Protein AF-A0AA35X1Y8-F1 (afdb_monomer_lite)

Organism: Geodia barretti (NCBI:txid519541)

pLDDT: mean 75.26, std 22.59, range [31.67, 95.62]

Foldseek 3Di:
DCPQQQDADDPVVVPDDLQLAADEEQHPNNHVNPQLRYDHDHDDDPDPPDCGVVVCPVVVVVCVPDPGNSVVRVVVPPDDPDPDDDDDDPDDPPVPPDDD

Radius of gyration: 17.11 Å; chains: 1; bounding box: 50×31×33 Å

Secondary structure (DSSP, 8-state):
--GGGG----GGGG-S-GGG--EEES-GGGGTT-GGGEEE-PPP-S-TT--HHHHTHHHHHHHTT-S-THHHHTTTTS------S---------TTSS--

Structure (mmCIF, N/CA/C/O backbone):
data_AF-A0AA35X1Y8-F1
#
_entry.id   AF-A0AA35X1Y8-F1
#
loop_
_atom_site.group_PDB
_atom_site.id
_atom_site.type_symbol
_atom_site.label_atom_id
_atom_site.label_alt_id
_atom_site.label_comp_id
_atom_site.label_asym_id
_atom_site.label_entity_id
_atom_site.label_seq_id
_atom_site.pdbx_PDB_ins_code
_atom_site.Cartn_x
_atom_site.Cartn_y
_atom_site.Cartn_z
_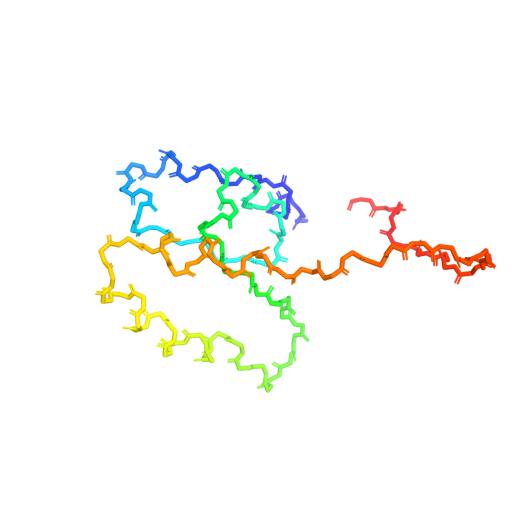atom_site.occupancy
_atom_site.B_iso_or_equiv
_atom_site.auth_seq_id
_atom_site.auth_comp_id
_atom_site.auth_asym_id
_atom_site.auth_atom_id
_atom_site.pdbx_PDB_model_num
ATOM 1 N N . MET A 1 1 ? 5.337 11.520 -19.448 1.00 45.84 1 MET A N 1
ATOM 2 C CA . MET A 1 1 ? 4.276 10.961 -18.580 1.00 45.84 1 MET A CA 1
ATOM 3 C C . MET A 1 1 ? 4.903 10.596 -17.227 1.00 45.84 1 MET A C 1
ATOM 5 O O . MET A 1 1 ? 4.880 9.446 -16.837 1.00 45.84 1 MET A O 1
ATOM 9 N N . LEU A 1 2 ? 5.524 11.570 -16.543 1.00 47.66 2 LEU A N 1
ATOM 10 C CA . LEU A 1 2 ? 6.308 11.371 -15.304 1.00 47.66 2 LEU A CA 1
ATOM 11 C C . LEU A 1 2 ? 5.645 12.006 -14.065 1.00 47.66 2 LEU A C 1
ATOM 13 O O . LEU A 1 2 ? 6.161 11.915 -12.961 1.00 47.66 2 LEU A O 1
ATOM 17 N N . CYS A 1 3 ? 4.471 12.631 -14.220 1.00 51.97 3 CYS A N 1
ATOM 18 C CA . CYS A 1 3 ? 3.832 13.380 -13.131 1.00 51.97 3 CYS A CA 1
ATOM 19 C C . CYS A 1 3 ? 3.290 12.473 -12.004 1.00 51.97 3 CYS A C 1
ATOM 21 O O . CYS A 1 3 ? 3.042 12.949 -10.900 1.00 51.97 3 CYS A O 1
ATOM 23 N N . SER A 1 4 ? 3.150 11.167 -12.258 1.00 55.62 4 SER A N 1
ATOM 24 C CA . SER A 1 4 ? 2.658 10.199 -11.272 1.00 55.62 4 SER A CA 1
ATOM 25 C C . SER A 1 4 ? 3.683 9.853 -10.187 1.00 55.62 4 SER A C 1
ATOM 27 O O . SER A 1 4 ? 3.274 9.488 -9.095 1.00 55.62 4 SER A O 1
ATOM 29 N N . LEU A 1 5 ? 4.990 9.990 -10.450 1.00 57.19 5 LEU A N 1
ATOM 30 C CA . LEU A 1 5 ? 6.049 9.565 -9.516 1.00 57.19 5 LEU A CA 1
ATOM 31 C C . LEU A 1 5 ? 6.366 10.594 -8.417 1.00 57.19 5 LEU A C 1
ATOM 33 O O . LEU A 1 5 ? 7.066 10.270 -7.461 1.00 57.19 5 LEU A O 1
ATOM 37 N N . LEU A 1 6 ? 5.852 11.823 -8.538 1.00 61.88 6 LEU A N 1
ATOM 38 C CA . LEU A 1 6 ? 6.168 12.953 -7.652 1.00 61.88 6 LEU A CA 1
ATOM 39 C C . LEU A 1 6 ? 4.944 13.548 -6.944 1.00 61.88 6 LEU A C 1
ATOM 41 O O . LEU A 1 6 ? 5.053 14.619 -6.352 1.00 61.88 6 LEU A O 1
ATOM 45 N N . CYS A 1 7 ? 3.776 12.906 -7.015 1.00 72.38 7 CYS A N 1
ATOM 4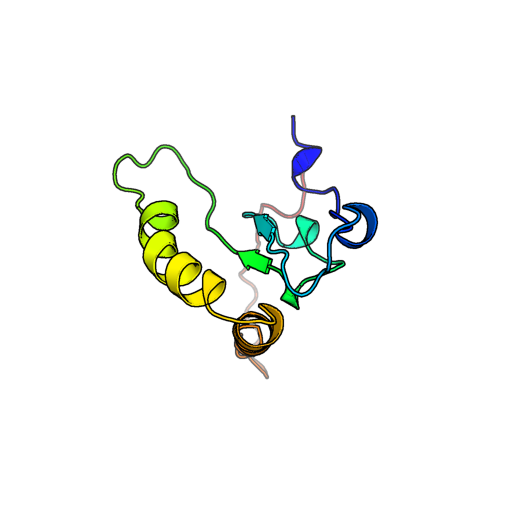6 C CA . CYS A 1 7 ? 2.564 13.403 -6.368 1.00 72.38 7 CYS A CA 1
ATOM 47 C C . CYS A 1 7 ? 2.279 12.607 -5.087 1.00 72.38 7 CYS A C 1
ATOM 49 O O . CYS A 1 7 ? 1.724 11.511 -5.176 1.00 72.38 7 CYS A O 1
ATOM 51 N N . PRO A 1 8 ? 2.598 13.156 -3.901 1.00 73.75 8 PRO A N 1
ATOM 52 C CA . PRO A 1 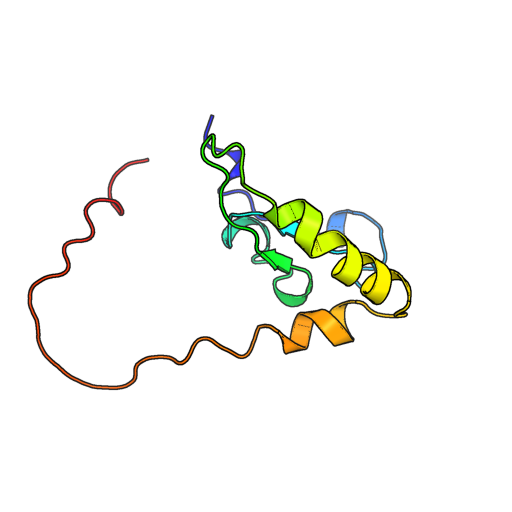8 ? 2.222 12.556 -2.633 1.00 73.75 8 PRO A CA 1
ATOM 53 C C . PRO A 1 8 ? 0.731 12.227 -2.557 1.00 73.75 8 PRO A C 1
ATOM 55 O O . PRO A 1 8 ? -0.133 13.079 -2.792 1.00 73.75 8 PRO A O 1
ATOM 58 N N . GLN A 1 9 ? 0.431 10.994 -2.171 1.00 78.94 9 GLN A N 1
ATOM 59 C CA . GLN A 1 9 ? -0.915 10.511 -1.925 1.00 78.94 9 GLN A CA 1
ATOM 60 C C . GLN A 1 9 ? -1.260 10.726 -0.452 1.00 78.94 9 GLN A C 1
ATOM 62 O O . GLN A 1 9 ? -0.697 10.111 0.454 1.00 78.94 9 GLN A O 1
ATOM 67 N N . ASP A 1 10 ? -2.215 11.615 -0.199 1.00 81.75 10 ASP A N 1
ATOM 68 C CA . ASP A 1 10 ? -2.765 11.794 1.139 1.00 81.75 10 ASP A CA 1
ATOM 69 C C . ASP A 1 10 ? -3.938 10.830 1.366 1.00 81.75 10 ASP A C 1
ATOM 71 O O . ASP A 1 10 ? -5.070 11.073 0.935 1.00 81.75 10 ASP A O 1
ATOM 75 N N . LEU A 1 11 ? -3.664 9.736 2.080 1.00 79.88 11 LEU A N 1
ATOM 76 C CA . LEU A 1 11 ? -4.646 8.704 2.415 1.00 79.88 11 LEU A CA 1
ATOM 77 C C . LEU A 1 11 ? -5.786 9.198 3.299 1.00 79.88 11 LEU A C 1
ATOM 79 O O . LEU A 1 11 ? -6.873 8.617 3.259 1.00 79.88 11 LEU A O 1
ATOM 83 N N . SER A 1 12 ? -5.594 10.284 4.055 1.00 81.31 12 SER A N 1
ATOM 84 C CA . SER A 1 12 ? -6.663 10.857 4.882 1.00 81.31 12 SER A CA 1
ATOM 85 C C . SER A 1 12 ? -7.861 11.309 4.035 1.00 81.31 12 SER A C 1
ATOM 87 O O . SER A 1 12 ? -9.000 11.342 4.506 1.00 81.31 12 SER A O 1
ATOM 89 N N . ARG A 1 13 ? -7.628 11.569 2.742 1.00 85.31 13 ARG A N 1
ATOM 90 C CA . ARG A 1 13 ? -8.641 12.000 1.776 1.00 85.31 13 ARG A CA 1
ATOM 91 C C . ARG A 1 13 ? -9.459 10.855 1.178 1.00 85.31 13 ARG A C 1
ATOM 93 O O . ARG A 1 13 ? -10.420 11.127 0.464 1.00 85.31 13 ARG A O 1
ATOM 100 N N . LEU A 1 14 ? -9.128 9.593 1.470 1.00 85.81 14 LEU A N 1
ATOM 101 C CA . LEU A 1 14 ? -9.865 8.427 0.963 1.00 85.81 14 LEU A CA 1
ATOM 102 C C . LEU A 1 14 ? -11.203 8.186 1.678 1.00 85.81 14 LEU A C 1
ATOM 104 O O . LEU A 1 14 ? -12.004 7.380 1.204 1.00 85.81 14 LEU A O 1
ATOM 108 N N . GLY A 1 15 ? -11.444 8.834 2.825 1.00 87.62 15 GLY A N 1
ATOM 109 C CA . GLY A 1 15 ? -12.656 8.621 3.625 1.00 87.62 15 GLY A CA 1
ATOM 110 C C . GLY A 1 15 ? -12.755 7.218 4.240 1.00 87.62 15 GLY A C 1
ATOM 111 O O . GLY A 1 15 ? -13.850 6.764 4.566 1.00 87.62 15 GLY A O 1
ATOM 112 N N . ARG A 1 16 ? -11.623 6.517 4.378 1.00 91.19 16 ARG A N 1
ATOM 113 C CA . ARG A 1 16 ? -11.509 5.192 5.008 1.00 91.19 16 ARG A CA 1
ATOM 114 C C . ARG A 1 16 ? -10.718 5.299 6.311 1.00 91.19 16 ARG A C 1
ATOM 116 O O . ARG A 1 16 ? -9.918 6.217 6.471 1.00 91.19 16 ARG A O 1
ATOM 123 N N . ASP A 1 17 ? -10.924 4.357 7.231 1.00 91.56 17 ASP A N 1
ATOM 124 C CA . ASP A 1 17 ? -10.091 4.261 8.436 1.00 91.56 17 ASP A CA 1
ATOM 125 C C . ASP A 1 17 ? -8.650 3.929 8.028 1.00 91.56 17 ASP A C 1
ATOM 127 O O . ASP A 1 17 ? -8.393 2.859 7.477 1.00 91.56 17 ASP A O 1
ATOM 131 N N . ILE A 1 18 ? -7.718 4.842 8.311 1.00 91.56 18 ILE A N 1
ATOM 132 C CA . ILE A 1 18 ? -6.298 4.722 7.958 1.00 91.56 18 ILE A CA 1
ATOM 133 C C . ILE A 1 18 ? -5.650 3.454 8.528 1.00 91.56 18 ILE A C 1
ATOM 135 O O . ILE A 1 18 ? -4.720 2.909 7.942 1.00 91.56 18 ILE A O 1
ATOM 139 N N . ARG A 1 19 ? -6.184 2.920 9.633 1.00 93.25 19 ARG A N 1
ATOM 140 C CA . ARG A 1 19 ? -5.727 1.664 10.249 1.00 93.25 19 ARG A CA 1
ATOM 141 C C . ARG A 1 19 ? -6.049 0.428 9.407 1.00 93.25 19 ARG A C 1
ATOM 143 O O . ARG A 1 19 ? -5.608 -0.662 9.750 1.00 93.25 19 ARG A O 1
ATOM 150 N N . LYS A 1 20 ? -6.818 0.587 8.327 1.00 93.25 20 LYS A N 1
ATOM 151 C CA . LYS A 1 20 ? -7.224 -0.467 7.387 1.00 93.25 20 LYS A CA 1
ATOM 152 C C . LYS A 1 20 ? -6.831 -0.150 5.940 1.00 93.25 20 LYS A C 1
ATOM 154 O O . LYS A 1 20 ? -7.437 -0.675 5.010 1.00 93.25 20 LYS A O 1
ATOM 159 N N . VAL A 1 21 ? -5.870 0.753 5.739 1.00 94.00 21 VAL A N 1
ATOM 160 C CA . VAL A 1 21 ? -5.423 1.194 4.412 1.00 94.00 21 VAL A CA 1
ATOM 161 C C . VAL A 1 21 ? -3.926 0.956 4.267 1.00 94.00 21 VAL A C 1
ATOM 163 O O . VAL A 1 21 ? -3.163 1.212 5.194 1.00 94.00 21 VAL A O 1
ATOM 166 N N . VAL A 1 22 ? -3.517 0.493 3.088 1.00 93.56 22 VAL A N 1
ATOM 167 C CA . VAL A 1 22 ? -2.118 0.282 2.705 1.00 93.56 22 VAL A CA 1
ATOM 168 C C . VAL A 1 22 ? -1.878 0.936 1.344 1.00 93.56 22 VAL A C 1
ATOM 170 O O . VAL A 1 22 ? -2.763 0.888 0.488 1.00 93.56 22 VAL A O 1
ATOM 173 N N . ILE A 1 23 ? -0.704 1.541 1.151 1.00 92.62 23 ILE A N 1
ATOM 174 C CA . ILE A 1 23 ? -0.188 1.962 -0.161 1.00 92.62 23 ILE A CA 1
ATOM 175 C C . ILE A 1 23 ? 0.859 0.952 -0.611 1.00 92.62 23 ILE A C 1
ATOM 177 O O . ILE A 1 23 ? 1.730 0.585 0.173 1.00 92.62 23 ILE A O 1
ATOM 181 N N . ILE A 1 24 ? 0.792 0.557 -1.878 1.00 92.94 24 ILE A N 1
ATOM 182 C CA . ILE A 1 24 ? 1.837 -0.210 -2.553 1.00 92.94 24 ILE A CA 1
ATOM 183 C C . ILE A 1 24 ? 2.329 0.662 -3.700 1.00 92.94 24 ILE A C 1
ATOM 185 O O . ILE A 1 24 ? 1.544 0.995 -4.588 1.00 92.94 24 ILE A O 1
ATOM 189 N N . ASP A 1 25 ? 3.585 1.084 -3.641 1.00 91.69 25 ASP A N 1
ATOM 190 C CA . ASP A 1 25 ? 4.160 2.003 -4.622 1.00 91.69 25 ASP A CA 1
ATOM 191 C C . ASP A 1 25 ? 5.677 1.802 -4.689 1.00 91.69 25 ASP A C 1
ATOM 193 O O . ASP A 1 25 ? 6.316 1.433 -3.700 1.00 91.69 25 ASP A O 1
ATOM 197 N N . ASN A 1 26 ? 6.247 2.041 -5.863 1.00 91.25 26 ASN A N 1
ATOM 198 C CA . ASN A 1 26 ? 7.681 1.967 -6.120 1.00 91.25 26 ASN A CA 1
ATOM 199 C C . ASN A 1 26 ? 8.404 3.310 -5.909 1.00 91.25 26 ASN A C 1
ATOM 201 O O . ASN A 1 26 ? 9.627 3.372 -6.026 1.00 91.25 26 ASN A O 1
ATOM 205 N N . SER A 1 27 ? 7.670 4.382 -5.593 1.00 88.50 27 SER A N 1
ATOM 206 C CA . SER A 1 27 ? 8.193 5.721 -5.321 1.00 88.50 27 SER A CA 1
ATOM 207 C C . SER A 1 27 ? 7.989 6.119 -3.853 1.00 88.50 27 SER A C 1
ATOM 209 O O . SER A 1 27 ? 6.854 6.350 -3.422 1.00 88.50 27 SER A O 1
ATOM 211 N N . PRO A 1 28 ? 9.072 6.300 -3.071 1.00 87.00 28 PRO A N 1
ATOM 212 C CA . PRO A 1 28 ? 8.989 6.799 -1.699 1.00 87.00 28 PRO A CA 1
ATOM 213 C C . PRO A 1 28 ? 8.251 8.129 -1.536 1.00 87.00 28 PRO A C 1
ATOM 215 O O . 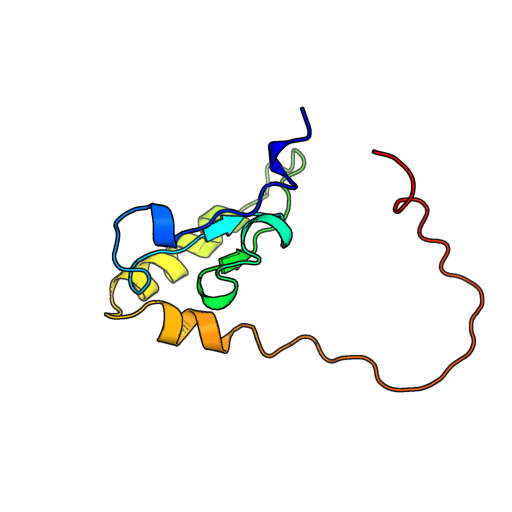PRO A 1 28 ? 7.625 8.392 -0.507 1.00 87.00 28 PRO A O 1
ATOM 218 N N . GLN A 1 29 ? 8.294 8.971 -2.565 1.00 86.19 29 GLN A N 1
ATOM 219 C CA . GLN A 1 29 ? 7.636 10.269 -2.592 1.00 86.19 29 GLN A CA 1
ATOM 220 C C . GLN A 1 29 ? 6.105 10.138 -2.580 1.00 86.19 29 GLN A C 1
ATOM 222 O O . GLN A 1 29 ? 5.429 11.008 -2.024 1.00 86.19 29 GLN A O 1
ATOM 227 N N . SER A 1 30 ? 5.549 9.047 -3.120 1.00 84.94 30 SER A N 1
ATOM 228 C CA . SER A 1 30 ? 4.101 8.812 -3.188 1.00 84.94 30 SER A CA 1
ATOM 229 C C . SER A 1 30 ? 3.456 8.649 -1.811 1.00 84.94 30 SER A C 1
ATOM 231 O O . SER A 1 30 ? 2.290 8.994 -1.646 1.00 84.94 30 SER A O 1
ATOM 233 N N . TYR A 1 31 ? 4.187 8.181 -0.798 1.00 87.88 31 TYR A N 1
ATOM 234 C CA . TYR A 1 31 ? 3.636 7.882 0.530 1.00 87.88 31 TYR A CA 1
ATOM 235 C C . TYR A 1 31 ? 4.265 8.701 1.663 1.00 87.88 31 TYR A C 1
ATOM 237 O O . TYR A 1 31 ? 4.124 8.353 2.833 1.00 87.88 31 TYR A O 1
ATOM 245 N N . ILE A 1 32 ? 4.899 9.836 1.352 1.00 87.50 32 ILE A N 1
ATOM 246 C CA . ILE A 1 32 ? 5.565 10.691 2.352 1.00 87.50 32 ILE A CA 1
ATOM 247 C C . ILE A 1 32 ? 4.631 11.190 3.473 1.00 87.50 32 ILE A C 1
ATOM 249 O O . ILE A 1 32 ? 5.088 11.454 4.582 1.00 87.50 32 ILE A O 1
ATOM 253 N N . PHE A 1 33 ? 3.322 11.298 3.215 1.00 86.81 33 PHE A N 1
ATOM 254 C CA . PHE A 1 33 ? 2.333 11.676 4.233 1.00 86.81 33 PHE A CA 1
ATOM 255 C C . PHE A 1 33 ? 1.901 10.519 5.138 1.00 86.81 33 PHE A C 1
ATOM 257 O O . PHE A 1 33 ? 1.396 10.771 6.229 1.00 86.81 33 PHE A O 1
ATOM 264 N N . HIS A 1 34 ? 2.092 9.273 4.700 1.00 89.31 34 HIS A N 1
ATOM 265 C CA . HIS A 1 34 ? 1.664 8.066 5.411 1.00 89.31 34 HIS A CA 1
ATOM 266 C C . HIS A 1 34 ? 2.707 6.940 5.257 1.00 89.31 34 HIS A C 1
ATOM 268 O O . HIS A 1 34 ? 2.377 5.871 4.738 1.00 89.31 34 HIS A O 1
ATOM 274 N N . PRO A 1 35 ? 3.972 7.148 5.678 1.00 90.44 35 PRO A N 1
ATOM 275 C CA . PRO A 1 35 ? 5.045 6.171 5.463 1.00 90.44 35 PRO A CA 1
ATOM 276 C C . PRO A 1 35 ? 4.797 4.847 6.197 1.00 90.44 35 PRO A C 1
ATOM 278 O O . PRO A 1 35 ? 5.152 3.783 5.699 1.00 90.44 35 PRO A O 1
ATOM 281 N N . ASP A 1 36 ? 4.109 4.894 7.339 1.00 92.75 36 ASP A N 1
ATOM 282 C CA . ASP A 1 36 ? 3.750 3.705 8.122 1.00 92.75 36 ASP A CA 1
ATOM 283 C C . ASP A 1 36 ? 2.643 2.862 7.465 1.00 92.75 36 ASP A C 1
ATOM 285 O O . ASP A 1 36 ? 2.391 1.733 7.884 1.00 92.75 36 ASP A O 1
ATOM 289 N N . ASN A 1 37 ? 1.974 3.396 6.438 1.00 93.50 37 ASN A N 1
ATOM 290 C CA . ASN A 1 37 ? 0.983 2.685 5.632 1.00 93.50 37 ASN A CA 1
ATOM 291 C C . ASN A 1 37 ? 1.587 2.081 4.355 1.00 93.50 37 ASN A C 1
ATOM 293 O O . ASN A 1 37 ? 0.844 1.486 3.575 1.00 93.50 37 ASN A O 1
ATOM 297 N N . ALA A 1 38 ? 2.886 2.254 4.105 1.00 92.94 38 ALA A N 1
ATOM 298 C CA . ALA A 1 38 ? 3.504 1.884 2.839 1.00 92.94 38 ALA A CA 1
ATOM 299 C C . ALA A 1 38 ? 4.123 0.480 2.863 1.00 92.94 38 ALA A C 1
ATOM 301 O O . ALA A 1 38 ? 4.847 0.111 3.791 1.00 92.94 38 ALA A O 1
ATOM 302 N N . VAL A 1 39 ? 3.883 -0.267 1.788 1.00 94.19 39 VAL A N 1
ATOM 303 C CA . VAL A 1 39 ? 4.642 -1.453 1.388 1.00 94.19 39 VAL A CA 1
ATOM 304 C C . VAL A 1 39 ? 5.403 -1.073 0.114 1.00 94.19 39 VAL A C 1
ATOM 306 O O . VAL A 1 39 ? 4.787 -1.005 -0.951 1.00 94.19 39 VAL A O 1
ATOM 309 N N . PRO A 1 40 ? 6.705 -0.750 0.206 1.00 92.12 40 PRO A N 1
ATOM 310 C CA . PRO A 1 40 ? 7.494 -0.427 -0.974 1.00 92.12 40 PRO A CA 1
ATOM 311 C C . PRO A 1 40 ? 7.647 -1.666 -1.857 1.00 92.12 40 PRO A C 1
ATOM 313 O O . PRO A 1 40 ? 7.851 -2.766 -1.342 1.00 92.12 40 PRO A O 1
ATOM 316 N N . VAL A 1 41 ? 7.575 -1.466 -3.169 1.00 92.75 41 VAL A N 1
ATOM 317 C CA . VAL A 1 41 ? 7.867 -2.494 -4.178 1.00 92.75 41 VAL A CA 1
ATOM 318 C C . VAL A 1 41 ? 8.929 -1.998 -5.144 1.00 92.75 41 VAL A C 1
ATOM 320 O O . VAL A 1 41 ? 9.139 -0.793 -5.297 1.00 92.75 41 VAL A O 1
ATOM 323 N N . THR A 1 42 ? 9.628 -2.914 -5.792 1.00 88.31 42 THR A N 1
ATOM 324 C CA . THR A 1 42 ? 10.585 -2.570 -6.833 1.00 88.31 42 THR A CA 1
ATOM 325 C C . THR A 1 42 ? 9.881 -2.148 -8.122 1.00 88.31 42 THR A C 1
ATOM 327 O O . THR A 1 42 ? 8.700 -2.405 -8.358 1.00 88.31 42 THR A O 1
ATOM 330 N N . SER A 1 43 ? 10.600 -1.394 -8.954 1.00 88.50 43 SER A N 1
ATOM 331 C CA . SER A 1 43 ? 10.088 -1.034 -10.275 1.00 88.50 43 SER A CA 1
ATOM 332 C C . SER A 1 43 ? 10.223 -2.233 -11.202 1.00 88.50 43 SER A C 1
ATOM 334 O O . SER A 1 43 ? 11.314 -2.780 -11.344 1.00 88.50 43 SER A O 1
ATOM 336 N N . TRP A 1 44 ? 9.133 -2.596 -11.867 1.00 90.69 44 TRP A N 1
ATOM 337 C CA . TRP A 1 44 ? 9.149 -3.652 -12.869 1.00 90.69 44 TRP A CA 1
ATOM 338 C C . TRP A 1 44 ? 9.727 -3.142 -14.198 1.00 90.69 44 TRP A C 1
ATOM 340 O O . TRP A 1 44 ? 9.297 -2.104 -14.708 1.00 90.69 44 TRP A O 1
ATOM 350 N N . PHE A 1 45 ? 10.676 -3.884 -14.774 1.00 88.69 45 PHE A N 1
ATOM 351 C CA . PHE A 1 45 ? 11.357 -3.539 -16.029 1.00 88.69 45 PHE A CA 1
ATOM 352 C C . PHE A 1 45 ? 11.375 -4.723 -17.007 1.00 88.69 45 PHE A C 1
ATOM 354 O O . PHE A 1 45 ? 12.435 -5.269 -17.306 1.00 88.69 45 PHE A O 1
ATOM 361 N N . ASP A 1 46 ? 10.201 -5.128 -17.500 1.00 89.62 46 ASP A N 1
ATOM 362 C CA . ASP A 1 46 ? 10.051 -6.174 -18.526 1.00 89.62 46 ASP A CA 1
ATOM 363 C C . ASP A 1 46 ? 10.658 -7.552 -18.162 1.00 89.62 46 ASP A C 1
ATOM 365 O O . ASP A 1 46 ? 10.922 -8.364 -19.051 1.00 89.62 46 ASP A O 1
ATOM 369 N N . ASP A 1 47 ? 10.852 -7.860 -16.871 1.00 91.25 47 ASP A N 1
ATOM 370 C CA . ASP A 1 47 ? 11.311 -9.185 -16.430 1.00 91.25 47 ASP A CA 1
ATOM 371 C C . ASP A 1 47 ? 10.122 -10.165 -16.353 1.00 91.25 47 ASP A C 1
ATOM 373 O O . ASP A 1 47 ? 9.217 -9.974 -15.532 1.00 91.25 47 ASP A O 1
ATOM 377 N N . PRO A 1 48 ? 10.091 -11.227 -17.184 1.00 90.94 48 PRO A N 1
ATOM 378 C CA . PRO A 1 48 ? 9.031 -12.232 -17.147 1.00 90.94 48 PRO A CA 1
ATOM 379 C C . PRO A 1 48 ? 9.101 -13.159 -15.924 1.00 90.94 48 PRO A C 1
ATOM 381 O O . PRO A 1 48 ? 8.170 -13.935 -15.715 1.00 90.94 48 PRO A O 1
ATOM 384 N N . ASN A 1 49 ? 10.192 -13.126 -15.154 1.00 93.31 49 ASN A N 1
ATOM 385 C CA . ASN A 1 49 ? 10.358 -13.914 -13.932 1.00 93.31 49 ASN A CA 1
ATOM 386 C C . ASN A 1 49 ? 10.058 -13.110 -12.663 1.00 93.31 49 ASN A C 1
ATOM 388 O O . ASN A 1 49 ? 10.159 -13.675 -11.575 1.00 93.31 49 ASN A O 1
ATOM 392 N N . ASP A 1 50 ? 9.714 -11.824 -12.785 1.00 92.69 50 ASP A N 1
ATOM 393 C CA . ASP A 1 50 ? 9.330 -11.010 -11.639 1.00 92.69 50 ASP A CA 1
ATOM 394 C C . ASP A 1 50 ? 8.097 -11.614 -10.955 1.00 92.69 50 ASP A C 1
ATOM 396 O O . ASP A 1 50 ? 7.043 -11.816 -11.570 1.00 92.69 50 ASP A O 1
ATOM 400 N N . SER A 1 51 ? 8.255 -11.936 -9.674 1.00 94.56 51 SER A N 1
ATOM 401 C CA . SER A 1 51 ? 7.212 -12.501 -8.824 1.00 94.56 51 SER A CA 1
ATOM 402 C C . SER A 1 51 ? 6.884 -11.615 -7.628 1.00 94.56 51 SER A C 1
ATOM 404 O O . SER A 1 51 ? 6.128 -12.054 -6.767 1.00 94.56 51 SER A O 1
ATOM 406 N N . GLU A 1 52 ? 7.388 -10.379 -7.557 1.00 93.75 52 GLU A N 1
ATOM 407 C CA . GLU A 1 52 ? 7.351 -9.581 -6.325 1.00 93.75 52 GLU A CA 1
ATOM 408 C C . GLU A 1 52 ? 5.917 -9.402 -5.803 1.00 93.75 52 GLU A C 1
ATOM 410 O O . GLU A 1 52 ? 5.630 -9.629 -4.627 1.00 93.75 52 GLU A O 1
ATOM 415 N N . LEU A 1 53 ? 4.968 -9.086 -6.691 1.00 93.62 53 LEU A N 1
ATOM 416 C CA . LEU A 1 53 ? 3.558 -8.945 -6.313 1.00 93.62 53 LEU A CA 1
ATOM 417 C C . LEU A 1 53 ? 2.910 -10.270 -5.885 1.00 93.62 53 LEU A C 1
ATOM 419 O O . LEU A 1 53 ? 2.004 -10.263 -5.050 1.00 93.62 53 LEU A O 1
ATOM 423 N N . LEU A 1 54 ? 3.351 -11.401 -6.445 1.00 94.50 54 LEU A N 1
ATOM 424 C CA . LEU A 1 54 ? 2.886 -12.728 -6.030 1.00 94.50 54 LEU A CA 1
ATOM 425 C C . LEU A 1 54 ? 3.424 -13.074 -4.639 1.00 94.50 54 LEU A C 1
ATOM 427 O O . LEU A 1 54 ? 2.685 -13.599 -3.805 1.00 94.50 54 LEU A O 1
ATOM 431 N N . ASP A 1 55 ? 4.675 -12.715 -4.367 1.00 93.31 55 ASP A N 1
ATOM 432 C CA . ASP A 1 55 ? 5.343 -12.951 -3.089 1.00 93.31 55 ASP A CA 1
ATOM 433 C C . ASP A 1 55 ? 4.718 -12.131 -1.945 1.00 93.31 55 ASP A C 1
ATOM 435 O O . ASP A 1 55 ? 4.782 -12.529 -0.779 1.00 93.31 55 ASP A O 1
ATOM 439 N N . LEU A 1 56 ? 4.027 -11.028 -2.264 1.00 94.50 56 LEU A N 1
ATOM 440 C CA . LEU A 1 56 ? 3.262 -10.235 -1.298 1.00 94.50 56 LEU A CA 1
ATOM 441 C C . LEU A 1 56 ? 1.904 -10.843 -0.908 1.00 94.50 56 LEU A C 1
ATOM 443 O O . LEU A 1 56 ? 1.325 -10.429 0.100 1.00 94.50 56 LEU A O 1
ATOM 447 N N . ILE A 1 57 ? 1.373 -11.821 -1.649 1.00 95.62 57 ILE A N 1
ATOM 448 C CA . ILE A 1 57 ? 0.041 -12.388 -1.371 1.00 95.62 57 ILE A CA 1
ATOM 449 C C . ILE A 1 57 ? -0.056 -12.956 0.058 1.00 95.62 57 ILE A C 1
ATOM 451 O O . ILE A 1 57 ? -0.949 -12.525 0.794 1.00 95.62 57 ILE A O 1
ATOM 455 N N . PRO A 1 58 ? 0.852 -13.843 0.523 1.00 95.62 58 PRO A N 1
ATOM 456 C CA . PRO A 1 58 ? 0.761 -14.402 1.874 1.00 95.62 58 PRO A CA 1
ATOM 457 C C . PRO A 1 58 ? 0.892 -13.331 2.964 1.00 95.62 58 PRO A C 1
ATOM 459 O O . PRO A 1 58 ? 0.304 -13.449 4.042 1.00 95.62 58 PRO A O 1
ATOM 462 N N . PHE A 1 59 ? 1.649 -12.266 2.683 1.00 93.44 59 PHE A N 1
ATOM 463 C CA . PHE A 1 59 ? 1.778 -11.125 3.579 1.00 93.44 59 PHE A CA 1
ATOM 464 C C . PHE A 1 59 ? 0.445 -10.379 3.724 1.00 93.44 59 PHE A C 1
ATOM 466 O O . PHE A 1 59 ? 0.007 -10.128 4.849 1.00 93.44 59 PHE A O 1
ATOM 473 N N . PHE A 1 60 ? -0.250 -10.093 2.620 1.00 94.81 60 PHE A N 1
ATOM 474 C CA . PHE A 1 60 ? -1.559 -9.438 2.670 1.00 94.81 60 PHE A CA 1
ATOM 475 C C . PHE A 1 60 ? -2.654 -10.321 3.278 1.00 94.81 60 PHE A C 1
ATOM 477 O O . PHE A 1 60 ? -3.497 -9.808 4.012 1.00 94.81 60 PHE A O 1
ATOM 484 N N . GLU A 1 61 ? -2.611 -11.640 3.082 1.00 95.19 61 GLU A N 1
ATOM 485 C CA . GLU A 1 61 ? -3.514 -12.580 3.767 1.00 95.19 61 GLU A CA 1
ATOM 486 C C . GLU A 1 61 ? -3.314 -12.603 5.291 1.00 95.19 61 GLU A C 1
ATOM 488 O O . GLU A 1 61 ? -4.251 -12.860 6.054 1.00 95.19 61 GLU A O 1
ATOM 493 N N . ALA A 1 62 ? -2.088 -12.370 5.764 1.00 93.00 62 ALA A N 1
ATOM 494 C CA . ALA A 1 62 ? -1.818 -12.196 7.186 1.00 93.00 62 ALA A CA 1
ATOM 495 C C . ALA A 1 62 ? -2.285 -10.819 7.679 1.00 93.00 62 ALA A C 1
ATOM 497 O O . ALA A 1 62 ? -2.834 -10.716 8.777 1.00 93.00 62 ALA A O 1
ATOM 498 N N . LEU A 1 63 ? -2.101 -9.779 6.863 1.00 93.25 63 LEU A N 1
ATOM 499 C CA . LEU A 1 63 ? -2.470 -8.405 7.191 1.00 93.25 63 LEU A CA 1
ATOM 500 C C . LEU A 1 63 ? -3.994 -8.197 7.266 1.00 93.25 63 LEU A C 1
ATOM 502 O O . LEU A 1 63 ? -4.461 -7.422 8.092 1.00 93.25 63 LEU A O 1
ATOM 506 N N . ASP A 1 64 ? -4.781 -8.933 6.481 1.00 93.44 64 ASP A N 1
ATOM 507 C CA . ASP A 1 64 ? -6.253 -8.925 6.557 1.00 93.44 64 ASP A CA 1
ATOM 508 C C . ASP A 1 64 ? -6.787 -9.357 7.938 1.00 93.44 64 ASP A C 1
ATOM 510 O O . ASP A 1 64 ? -7.858 -8.942 8.377 1.00 93.44 64 ASP A O 1
ATOM 514 N N . LYS A 1 65 ? -6.010 -10.158 8.677 1.00 94.69 65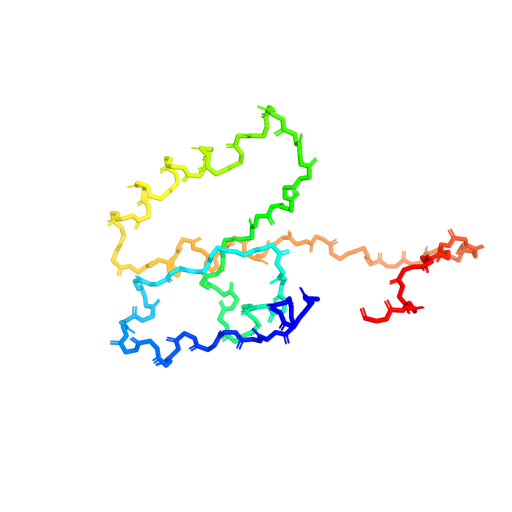 LYS A N 1
ATOM 515 C CA . LYS A 1 65 ? -6.407 -10.700 9.985 1.00 94.69 65 LYS A CA 1
ATOM 516 C C . LYS A 1 65 ? -6.154 -9.738 11.146 1.00 94.69 65 LYS A C 1
ATOM 518 O O . LYS A 1 65 ? -6.530 -10.063 12.273 1.00 94.69 65 LYS A O 1
ATOM 523 N N . VAL A 1 66 ? -5.489 -8.603 10.917 1.00 93.38 66 VAL A N 1
ATOM 524 C CA . VAL A 1 66 ? -5.184 -7.634 11.978 1.00 93.38 66 VAL A CA 1
ATOM 525 C C . VAL A 1 66 ? -6.167 -6.467 11.979 1.00 93.38 66 VAL A C 1
ATOM 527 O O . VAL A 1 66 ? -6.541 -5.936 10.939 1.00 93.38 66 VAL A O 1
ATOM 530 N N . ASP A 1 67 ? -6.548 -6.005 13.171 1.00 94.00 67 ASP A N 1
ATOM 531 C CA . ASP A 1 67 ? -7.469 -4.868 13.314 1.00 94.00 67 ASP A CA 1
ATOM 532 C C . ASP A 1 67 ? -6.845 -3.528 12.889 1.00 94.00 67 ASP A C 1
ATOM 534 O O . ASP A 1 67 ? -7.558 -2.593 12.515 1.00 94.00 67 ASP A O 1
ATOM 538 N N . ASN A 1 68 ? -5.516 -3.424 12.983 1.00 94.00 68 ASN A N 1
ATOM 539 C CA . ASN A 1 68 ? -4.753 -2.231 12.639 1.00 94.00 68 ASN A CA 1
ATOM 540 C C . ASN A 1 68 ? -3.458 -2.607 11.908 1.00 94.00 68 ASN A C 1
ATOM 542 O O . ASN A 1 68 ? -2.500 -3.074 12.532 1.00 94.00 68 ASN A O 1
ATOM 546 N N . VAL A 1 69 ? -3.410 -2.330 10.605 1.00 94.25 69 VAL A N 1
ATOM 547 C CA . VAL A 1 69 ? -2.272 -2.651 9.727 1.00 94.25 69 VAL A CA 1
ATOM 548 C C . VAL A 1 69 ? -0.976 -1.958 10.156 1.00 94.25 69 VAL A C 1
ATOM 550 O O . VAL A 1 69 ? 0.105 -2.522 10.004 1.00 94.25 69 VAL A O 1
ATOM 553 N N . LEU A 1 70 ? -1.071 -0.788 10.799 1.00 92.38 70 LEU A N 1
ATOM 554 C CA . LEU A 1 70 ? 0.084 -0.018 11.279 1.00 92.38 70 LEU A CA 1
ATOM 555 C C . LEU A 1 70 ? 0.877 -0.756 12.364 1.00 92.38 70 LEU A C 1
ATOM 557 O O . LEU A 1 70 ? 2.064 -0.502 12.544 1.00 92.38 70 LEU A O 1
ATOM 561 N N . THR A 1 71 ? 0.241 -1.686 13.085 1.00 91.81 71 THR A N 1
ATOM 562 C CA . THR A 1 71 ? 0.925 -2.499 14.107 1.00 91.81 71 THR A CA 1
ATOM 563 C C . THR A 1 71 ? 1.950 -3.458 13.504 1.00 91.81 71 THR A C 1
ATOM 565 O O . THR A 1 71 ? 2.919 -3.824 14.175 1.00 91.81 71 THR A O 1
ATOM 568 N N . VAL A 1 72 ? 1.735 -3.839 12.243 1.00 90.31 72 VAL A N 1
ATOM 569 C CA . VAL A 1 72 ? 2.615 -4.704 11.459 1.00 90.31 72 VAL A CA 1
ATOM 570 C C . VAL A 1 72 ? 3.561 -3.847 10.619 1.00 90.31 72 VAL A C 1
ATOM 572 O O . VAL A 1 72 ? 4.770 -4.037 10.692 1.00 90.31 72 VAL A O 1
ATOM 575 N N . LEU A 1 73 ? 3.030 -2.863 9.884 1.00 88.50 73 LEU A N 1
ATOM 576 C CA . LEU A 1 73 ? 3.789 -2.053 8.924 1.00 88.50 73 LEU A CA 1
ATOM 577 C C . LEU A 1 73 ? 4.724 -1.022 9.576 1.00 88.50 73 LEU A C 1
ATOM 579 O O . LEU A 1 73 ? 5.888 -0.928 9.191 1.00 88.50 73 LEU A O 1
ATOM 583 N N . GLY A 1 74 ? 4.275 -0.310 10.614 1.00 75.44 74 GLY A N 1
ATOM 584 C CA . GLY A 1 74 ? 5.064 0.740 11.279 1.00 75.44 74 GLY A CA 1
ATOM 585 C C . GLY A 1 74 ? 6.300 0.222 12.029 1.00 75.44 74 GLY A C 1
ATOM 586 O O . GLY A 1 74 ? 7.173 0.994 12.415 1.00 75.44 74 GLY A O 1
ATOM 587 N N . ARG A 1 75 ? 6.417 -1.098 12.231 1.00 58.97 75 ARG A N 1
ATOM 588 C CA . ARG A 1 75 ? 7.627 -1.736 12.780 1.00 58.97 75 ARG A CA 1
ATOM 589 C C . ARG A 1 75 ? 8.686 -2.030 11.721 1.00 58.97 75 ARG A C 1
ATOM 591 O O . ARG A 1 75 ? 9.859 -2.138 12.070 1.00 58.97 75 ARG A O 1
ATOM 598 N N . SER A 1 76 ? 8.286 -2.148 10.459 1.00 55.09 76 SER A N 1
ATOM 599 C CA . SER A 1 76 ? 9.160 -2.566 9.360 1.00 55.09 76 SER A CA 1
ATOM 600 C C . SER A 1 76 ? 10.066 -1.441 8.847 1.00 55.09 76 SER A C 1
ATOM 602 O O . SER A 1 76 ? 11.072 -1.724 8.209 1.00 55.09 76 SER A O 1
ATOM 604 N N . GLN A 1 77 ? 9.762 -0.175 9.164 1.00 53.47 77 GLN A N 1
ATOM 605 C CA . GLN A 1 77 ? 10.513 0.999 8.688 1.00 53.47 77 GLN A CA 1
ATOM 606 C C . GLN A 1 77 ? 11.730 1.372 9.569 1.00 53.47 77 GLN A C 1
ATOM 608 O O . GLN A 1 77 ? 12.472 2.297 9.247 1.00 53.47 77 GLN A O 1
ATOM 613 N N . LEU A 1 78 ? 11.998 0.642 10.663 1.00 45.34 78 LEU A N 1
ATOM 614 C CA . LEU A 1 78 ? 13.231 0.781 11.457 1.00 45.34 78 LEU A CA 1
ATOM 615 C C . LEU A 1 78 ? 14.298 -0.227 11.007 1.00 45.34 78 LEU A C 1
ATOM 617 O O . LEU A 1 78 ? 14.691 -1.101 11.781 1.00 45.34 78 LEU A O 1
ATOM 621 N N . GLN A 1 79 ? 14.763 -0.119 9.759 1.00 37.97 79 GLN A N 1
ATOM 622 C CA . GLN A 1 79 ? 16.079 -0.623 9.338 1.00 37.97 79 GLN A CA 1
ATOM 623 C C . GLN A 1 79 ? 16.454 -0.138 7.929 1.00 37.97 79 GLN A C 1
ATOM 625 O O . GLN A 1 79 ? 16.302 -0.837 6.935 1.00 37.97 79 GLN A O 1
ATOM 630 N N . THR A 1 80 ? 17.083 1.032 7.869 1.00 37.22 80 THR A N 1
ATOM 631 C CA . THR A 1 80 ? 18.337 1.149 7.122 1.00 37.22 80 THR A CA 1
ATOM 632 C C . THR A 1 80 ? 19.417 1.516 8.142 1.00 37.22 80 THR A C 1
ATOM 634 O O . THR A 1 80 ? 19.252 2.484 8.888 1.00 37.22 80 THR A O 1
ATOM 637 N N . PRO A 1 81 ? 20.499 0.732 8.293 1.00 32.59 81 PRO A N 1
ATOM 638 C CA . PRO A 1 81 ? 21.634 1.195 9.072 1.00 32.59 81 PRO A CA 1
ATOM 639 C C . PRO A 1 81 ? 22.229 2.406 8.350 1.00 32.59 81 PRO A C 1
ATOM 641 O O . PRO A 1 81 ? 22.763 2.280 7.251 1.00 32.59 81 PRO A O 1
ATOM 644 N N . SER A 1 82 ? 22.142 3.586 8.962 1.00 31.67 82 SER A N 1
ATOM 645 C CA . SER A 1 82 ? 22.930 4.746 8.554 1.00 31.67 82 SER A CA 1
ATOM 646 C C . SER A 1 82 ? 24.418 4.378 8.637 1.00 31.67 82 SER A C 1
ATOM 648 O O . SER A 1 82 ? 24.881 4.046 9.736 1.00 31.67 82 SER A O 1
ATOM 650 N N . PRO A 1 83 ? 25.211 4.452 7.553 1.00 35.81 83 PRO A N 1
ATOM 651 C CA . PRO A 1 83 ? 26.653 4.355 7.686 1.00 35.81 83 PRO A CA 1
ATOM 652 C C . PRO A 1 83 ? 27.127 5.641 8.364 1.00 35.81 83 PRO A C 1
ATOM 654 O O . PRO A 1 83 ? 27.162 6.716 7.769 1.00 35.81 83 PRO A O 1
ATOM 657 N N . THR A 1 84 ? 27.439 5.546 9.654 1.00 36.03 84 THR A N 1
ATOM 658 C CA . THR A 1 84 ? 28.078 6.644 10.375 1.00 36.03 84 THR A CA 1
ATOM 659 C C . THR A 1 84 ? 29.589 6.533 10.197 1.00 36.03 84 THR A C 1
ATOM 661 O O . THR A 1 84 ? 30.178 5.491 10.472 1.00 36.03 84 THR A O 1
ATOM 664 N N . SER A 1 85 ? 30.191 7.667 9.837 1.00 38.66 85 SER A N 1
ATOM 665 C CA . SER A 1 85 ? 31.598 8.067 9.978 1.00 38.66 85 SER A CA 1
ATOM 666 C C . SER A 1 85 ? 32.650 7.568 8.969 1.00 38.66 85 SER A C 1
ATOM 668 O O . SER A 1 85 ? 33.145 6.451 9.028 1.00 38.66 85 SER A O 1
ATOM 670 N N . SER A 1 86 ? 33.093 8.550 8.173 1.00 45.12 86 SER A N 1
ATOM 671 C CA . SER A 1 86 ? 34.489 8.838 7.822 1.00 45.12 86 SER A CA 1
ATOM 672 C C . SER A 1 86 ? 35.229 7.854 6.919 1.00 45.12 86 SER A C 1
ATOM 674 O O . SER A 1 86 ? 35.975 7.013 7.406 1.00 45.12 86 SER A O 1
ATOM 676 N N . GLN A 1 87 ? 35.195 8.118 5.611 1.00 37.91 87 GLN A N 1
ATOM 677 C CA . GLN A 1 87 ? 36.385 8.039 4.760 1.00 37.91 87 GLN A CA 1
ATOM 678 C C . GLN A 1 87 ? 36.193 8.923 3.520 1.00 37.91 87 GLN A C 1
ATOM 680 O O . GLN A 1 87 ? 35.182 8.852 2.831 1.00 37.91 87 GLN A O 1
ATOM 685 N N . ASN A 1 88 ? 37.149 9.828 3.310 1.00 43.38 88 ASN A N 1
ATOM 686 C CA . ASN A 1 88 ? 37.243 10.667 2.124 1.00 43.38 88 ASN A CA 1
ATOM 687 C C . ASN A 1 88 ? 37.517 9.767 0.914 1.00 43.38 88 ASN A C 1
ATOM 689 O O . ASN A 1 88 ? 38.619 9.233 0.822 1.00 43.38 88 ASN A O 1
ATOM 693 N N . ASP A 1 89 ? 36.562 9.646 -0.005 1.00 41.66 89 ASP A N 1
ATOM 694 C CA . ASP A 1 89 ? 36.792 9.043 -1.319 1.00 41.66 89 ASP A CA 1
ATOM 695 C C . ASP A 1 89 ? 36.087 9.880 -2.401 1.00 41.66 89 ASP A C 1
ATOM 697 O O . ASP A 1 89 ? 34.859 10.012 -2.378 1.00 41.66 89 ASP A O 1
ATOM 701 N N . PRO A 1 90 ? 36.821 10.501 -3.344 1.00 45.50 90 PRO A N 1
ATOM 702 C CA . PRO A 1 90 ? 36.237 11.302 -4.404 1.00 45.50 90 PRO A CA 1
ATOM 703 C C . PRO A 1 90 ? 35.922 10.400 -5.600 1.00 45.50 90 PRO A C 1
ATOM 705 O O . PRO A 1 90 ? 36.608 10.453 -6.614 1.00 45.50 90 PRO A O 1
ATOM 708 N N . SER A 1 91 ? 34.914 9.536 -5.488 1.00 45.31 91 SER A N 1
ATOM 709 C CA . SER A 1 91 ? 34.347 8.848 -6.655 1.00 45.31 91 SER A CA 1
ATOM 710 C C . SER A 1 91 ? 33.009 8.192 -6.323 1.00 45.31 91 SER A C 1
ATOM 712 O O . SER A 1 91 ? 32.904 6.973 -6.211 1.00 45.31 91 SER A O 1
ATOM 714 N N . PHE A 1 92 ? 31.959 9.000 -6.237 1.00 37.62 92 PHE A N 1
ATOM 715 C CA . PHE A 1 92 ? 30.639 8.553 -6.672 1.00 37.62 92 PHE A CA 1
ATOM 716 C C . PHE A 1 92 ? 29.931 9.745 -7.311 1.00 37.62 92 PHE A C 1
ATOM 718 O O . PHE A 1 92 ? 29.227 10.513 -6.663 1.00 37.62 92 PHE A O 1
ATOM 725 N N . HIS A 1 93 ? 30.224 9.959 -8.592 1.00 38.16 93 HIS A N 1
ATOM 726 C CA . HIS A 1 93 ? 29.406 10.817 -9.431 1.00 38.16 93 HIS A CA 1
ATOM 727 C C . HIS A 1 93 ? 28.185 9.979 -9.801 1.00 38.16 93 HIS A C 1
ATOM 729 O O . HIS A 1 93 ? 28.267 9.131 -10.686 1.00 38.16 93 HIS A O 1
ATOM 735 N N . ASP A 1 94 ? 27.092 10.155 -9.063 1.00 43.44 94 ASP A N 1
ATOM 736 C CA . ASP A 1 94 ? 25.781 9.698 -9.510 1.00 43.44 94 ASP A CA 1
ATOM 737 C C . ASP A 1 94 ? 25.375 10.591 -10.698 1.00 43.44 94 ASP A C 1
ATOM 739 O O . ASP A 1 94 ? 25.251 11.806 -10.510 1.00 43.44 94 ASP A O 1
ATOM 743 N N . PRO A 1 95 ? 25.256 10.066 -11.933 1.00 35.56 95 PRO A N 1
ATOM 744 C CA . PRO A 1 95 ? 24.931 10.880 -13.099 1.00 35.56 95 PRO A CA 1
ATOM 745 C C . PRO A 1 95 ? 23.430 11.159 -13.242 1.00 35.56 95 PRO A C 1
ATOM 747 O O . PRO A 1 95 ? 23.037 11.722 -14.258 1.00 35.56 95 PRO A O 1
ATOM 750 N N . GLN A 1 96 ? 22.574 10.734 -12.303 1.00 40.88 96 GLN A N 1
ATOM 751 C CA . GLN A 1 96 ? 21.119 10.758 -12.512 1.00 40.88 96 GLN A CA 1
ATOM 752 C C . GLN A 1 96 ? 20.333 11.693 -11.584 1.00 40.88 96 GLN A C 1
ATOM 754 O O . GLN A 1 96 ? 19.107 11.699 -11.630 1.00 40.88 96 GLN A O 1
ATOM 759 N N . GLN A 1 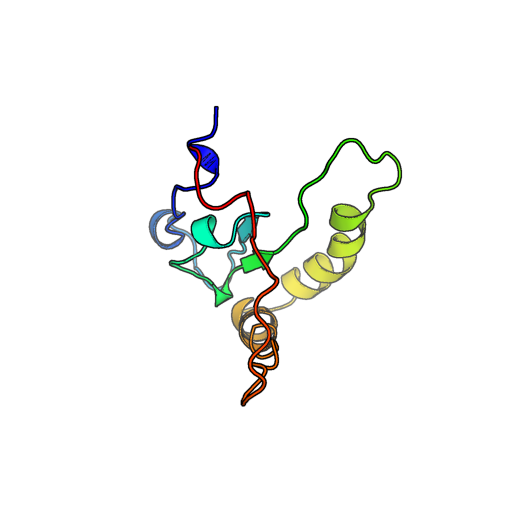97 ? 21.000 12.564 -10.821 1.00 43.59 97 GLN A N 1
ATOM 760 C CA . GLN A 1 97 ? 20.343 13.685 -10.128 1.00 43.59 97 GLN A CA 1
ATOM 761 C C . GLN A 1 97 ? 20.487 15.008 -10.891 1.00 43.59 97 GLN A C 1
ATOM 763 O O . GLN A 1 97 ? 20.744 16.044 -10.292 1.00 43.59 97 GLN A O 1
ATOM 768 N N . GLU A 1 98 ? 20.347 14.993 -12.217 1.00 40.50 98 GLU A N 1
ATOM 769 C CA . GLU A 1 98 ? 20.261 16.227 -13.008 1.00 40.50 98 GLU A CA 1
ATOM 770 C C . GLU A 1 98 ? 19.641 15.970 -14.394 1.00 40.50 98 GLU A C 1
ATOM 772 O O . GLU A 1 98 ? 20.275 16.191 -15.409 1.00 40.50 98 GLU A O 1
ATOM 777 N N . GLU A 1 99 ? 18.399 15.478 -14.462 1.00 33.66 99 GLU A N 1
ATOM 778 C CA . GLU A 1 99 ? 17.467 15.812 -15.558 1.00 33.66 99 GLU A CA 1
ATOM 779 C C . GLU A 1 99 ? 16.061 15.242 -15.281 1.00 33.66 99 GLU A C 1
ATOM 781 O O . GLU A 1 99 ? 15.877 14.030 -15.264 1.00 33.66 99 GLU A O 1
ATOM 786 N N . LEU A 1 100 ? 15.092 16.163 -15.150 1.00 39.12 100 LEU A N 1
ATOM 787 C CA . LEU A 1 100 ? 13.633 16.020 -15.358 1.00 39.12 100 LEU A CA 1
ATOM 788 C C . LEU A 1 100 ? 12.793 15.190 -14.367 1.00 39.12 100 LEU A C 1
ATOM 790 O O . LEU A 1 100 ? 12.754 13.946 -14.458 1.00 39.12 100 LEU A O 1
#

InterPro domains:
  IPR004274 FCP1 homology domain [PF03031] (9-69)
  IPR004274 FCP1 homology domain [PS50969] (1-63)
  IPR023214 HAD superfamily [G3DSA:3.40.50.1000] (5-78)
  IPR036412 HAD-like superfamily [SSF56784] (9-73)
  IPR050365 Mitochondrial import inner membrane translocase subunit TIM50 [PTHR12210] (9-76)

Sequence (100 aa):
MLCSLLCPQDLSRLGRDIRKVVIIDNSPQSYIFHPDNAVPVTSWFDDPNDSELLDLIPFFEALDKVDNVLTVLGRSQLQTPSPTSSQNDPSFHDPQQEEL